Protein AF-A0A2M7YCQ7-F1 (afdb_monomer_lite)

Sequence (135 aa):
MIDDRVTVLAEQMAVMVSQLQALTDVAAETPAAQTPAAETPAAESAAPAPAAAAPAAPSPDDVTLSVGQTATFGETPVFLSRVDVAAREAFVVVVGRGPASVGDSAGALALDDGCALRLVEARDRSAVLARVCAQ

Secondary structure (DSSP, 8-state):
--HHHHHHHHHHHHHHHHHHHHHHGGG---PPP-------------PPP----PPPPPPTTEEEEETT-EEEETTEEEEEEEEETTTTEEEEEETTTEEEEEETTTBPEEPTTSEEEEEEEEETTEEEEEEEE--

Structure (mmCIF, N/CA/C/O backbone):
data_AF-A0A2M7YCQ7-F1
#
_entry.id   AF-A0A2M7YCQ7-F1
#
loop_
_atom_site.group_PDB
_atom_site.id
_atom_site.type_symbol
_atom_site.label_atom_id
_atom_site.label_alt_id
_atom_site.label_comp_id
_atom_site.label_asym_id
_atom_site.label_entity_id
_atom_site.label_seq_id
_atom_site.pdbx_PDB_ins_code
_atom_site.Cartn_x
_atom_site.Cartn_y
_atom_site.Cartn_z
_atom_site.occupancy
_atom_site.B_iso_or_equiv
_atom_site.auth_seq_id
_atom_site.auth_comp_id
_atom_site.auth_asym_id
_atom_site.auth_atom_id
_atom_site.pdbx_PDB_model_num
ATOM 1 N N . MET A 1 1 ? -1.765 -41.370 -16.777 1.00 59.97 1 MET A N 1
ATOM 2 C CA . MET A 1 1 ? -1.648 -39.893 -16.709 1.00 59.97 1 MET A CA 1
ATOM 3 C C . MET A 1 1 ? -1.501 -39.392 -15.258 1.00 59.97 1 MET A C 1
ATOM 5 O O . MET A 1 1 ? -1.941 -38.294 -14.953 1.00 59.97 1 MET A O 1
ATOM 9 N N . ILE A 1 2 ? -0.907 -40.194 -14.356 1.00 58.44 2 ILE A N 1
ATOM 10 C CA . ILE A 1 2 ? -0.727 -39.873 -12.921 1.00 58.44 2 ILE A CA 1
ATOM 11 C C . ILE A 1 2 ? 0.773 -39.768 -12.570 1.00 58.44 2 ILE A C 1
ATOM 13 O O . ILE A 1 2 ? 1.127 -38.953 -11.727 1.00 58.44 2 ILE A O 1
ATOM 17 N N . ASP A 1 3 ? 1.648 -40.485 -13.289 1.00 66.50 3 ASP A N 1
ATOM 18 C CA . ASP A 1 3 ? 3.115 -40.420 -13.148 1.00 66.50 3 ASP A CA 1
ATOM 19 C C . ASP A 1 3 ? 3.721 -39.017 -13.276 1.00 66.50 3 ASP A C 1
ATOM 21 O O . ASP A 1 3 ? 4.623 -38.662 -12.526 1.00 66.50 3 ASP A O 1
ATOM 25 N N . ASP A 1 4 ? 3.193 -38.187 -14.175 1.00 71.81 4 ASP A N 1
ATOM 26 C CA . ASP A 1 4 ? 3.787 -36.884 -14.498 1.00 71.81 4 ASP A CA 1
ATOM 27 C C . ASP A 1 4 ? 3.801 -35.924 -13.293 1.00 71.81 4 ASP A C 1
ATOM 29 O O . ASP A 1 4 ? 4.762 -35.200 -13.046 1.00 71.81 4 ASP A O 1
ATOM 33 N N . ARG A 1 5 ? 2.761 -35.990 -12.450 1.00 76.25 5 ARG A N 1
ATOM 34 C CA . ARG A 1 5 ? 2.646 -35.130 -11.264 1.00 76.25 5 ARG A CA 1
ATOM 35 C C . ARG A 1 5 ? 3.595 -35.528 -10.140 1.00 76.25 5 ARG A C 1
ATOM 37 O O . ARG A 1 5 ? 3.969 -34.669 -9.345 1.00 76.25 5 ARG A O 1
ATOM 44 N N . VAL A 1 6 ? 3.965 -36.805 -10.059 1.00 79.25 6 VAL A N 1
ATOM 45 C CA . VAL A 1 6 ? 4.879 -37.302 -9.022 1.00 79.25 6 VAL A CA 1
ATOM 46 C C . VAL A 1 6 ? 6.310 -36.865 -9.336 1.00 79.25 6 VAL A C 1
ATOM 48 O O . VAL A 1 6 ? 7.016 -36.415 -8.435 1.00 79.25 6 VAL A O 1
ATOM 51 N N . THR A 1 7 ? 6.703 -36.884 -10.612 1.00 81.81 7 THR A N 1
ATOM 52 C CA . THR A 1 7 ? 8.012 -36.392 -11.071 1.00 81.81 7 THR A CA 1
ATOM 53 C C . THR A 1 7 ? 8.173 -34.890 -10.836 1.00 81.81 7 THR A C 1
ATOM 55 O O . THR A 1 7 ? 9.157 -34.464 -10.235 1.00 81.81 7 THR A O 1
ATOM 58 N N . VAL A 1 8 ? 7.159 -34.093 -11.189 1.00 83.69 8 VAL A N 1
ATOM 59 C CA . VAL A 1 8 ? 7.189 -32.633 -10.988 1.00 83.69 8 VAL A CA 1
A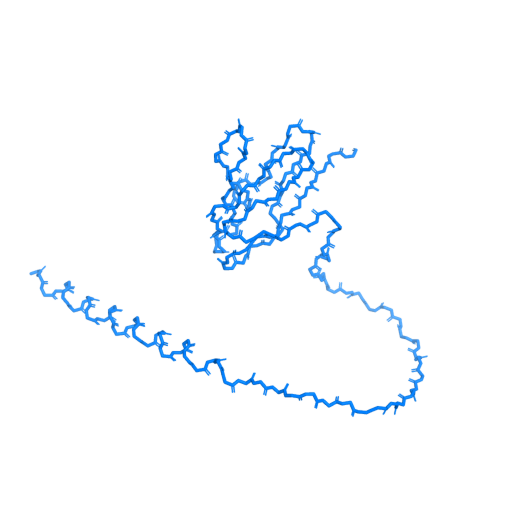TOM 60 C C . VAL A 1 8 ? 7.298 -32.259 -9.504 1.00 83.69 8 VAL A C 1
ATOM 62 O O . VAL A 1 8 ? 7.977 -31.294 -9.149 1.00 83.69 8 VAL A O 1
ATOM 65 N N . LEU A 1 9 ? 6.656 -33.025 -8.616 1.00 85.31 9 LEU A N 1
ATOM 66 C CA . LEU A 1 9 ? 6.738 -32.784 -7.175 1.00 85.31 9 LEU A CA 1
ATOM 67 C C . LEU A 1 9 ? 8.143 -33.086 -6.626 1.00 85.31 9 LEU A C 1
ATOM 69 O O . LEU A 1 9 ? 8.636 -32.350 -5.771 1.00 85.31 9 LEU A O 1
ATOM 73 N N . ALA A 1 10 ? 8.800 -34.131 -7.135 1.00 82.88 10 ALA A N 1
ATOM 74 C CA . ALA A 1 10 ? 10.160 -34.490 -6.739 1.00 82.88 10 ALA A CA 1
ATOM 75 C C . ALA A 1 10 ? 11.185 -33.423 -7.165 1.00 82.88 10 ALA A C 1
ATOM 77 O O . ALA A 1 10 ? 12.052 -33.053 -6.371 1.00 82.88 10 ALA A O 1
ATOM 78 N N . GLU A 1 11 ? 11.048 -32.869 -8.373 1.00 85.25 11 GLU A N 1
ATOM 79 C CA . GLU A 1 11 ? 11.909 -31.777 -8.848 1.00 85.25 11 GLU A CA 1
ATOM 80 C C . GLU A 1 11 ? 11.700 -30.486 -8.044 1.00 85.25 11 GLU A C 1
ATOM 82 O O . GLU A 1 11 ? 12.675 -29.845 -7.647 1.00 85.25 11 GLU A O 1
ATOM 87 N N . GLN A 1 12 ? 10.451 -30.132 -7.710 1.00 83.62 12 GLN A N 1
ATOM 88 C CA . GLN A 1 12 ? 10.180 -28.956 -6.873 1.00 83.62 12 GLN A CA 1
ATOM 89 C C . GLN A 1 12 ? 10.800 -29.066 -5.474 1.00 83.62 12 GLN A C 1
ATOM 91 O O . GLN A 1 12 ? 11.337 -28.079 -4.965 1.00 83.62 12 GLN A O 1
ATOM 96 N N . MET A 1 13 ? 10.772 -30.252 -4.855 1.00 89.50 13 MET A N 1
ATOM 97 C CA . MET A 1 13 ? 11.390 -30.446 -3.540 1.00 89.50 13 MET A CA 1
ATOM 98 C C . MET A 1 13 ? 12.918 -30.309 -3.595 1.00 89.50 13 MET A C 1
ATOM 100 O O . MET A 1 13 ? 13.500 -29.705 -2.694 1.00 89.50 13 MET A O 1
ATOM 104 N N . ALA A 1 14 ? 13.567 -30.794 -4.659 1.00 88.62 14 ALA A N 1
ATOM 105 C CA . ALA A 1 14 ? 15.015 -30.653 -4.831 1.00 88.62 14 ALA A CA 1
ATOM 106 C C . ALA A 1 14 ? 15.441 -29.178 -4.959 1.00 88.62 14 ALA A C 1
ATOM 108 O O . ALA A 1 14 ? 16.384 -28.744 -4.296 1.00 88.62 14 ALA A O 1
ATOM 109 N N . VAL A 1 15 ? 14.694 -28.383 -5.733 1.00 87.31 15 VAL A N 1
ATOM 110 C CA . VAL A 1 15 ? 14.947 -26.940 -5.897 1.00 87.31 15 VAL A CA 1
ATOM 111 C C . VAL A 1 15 ? 14.809 -26.187 -4.569 1.00 87.31 15 VAL A C 1
ATOM 113 O O . VAL A 1 15 ? 15.593 -25.279 -4.284 1.00 87.31 15 VAL A O 1
ATOM 116 N N . MET A 1 16 ? 13.845 -26.566 -3.727 1.00 87.44 16 MET A N 1
ATOM 117 C CA . MET A 1 16 ? 13.622 -25.910 -2.434 1.00 87.44 16 MET A CA 1
ATOM 118 C C . MET A 1 16 ? 14.764 -26.184 -1.439 1.00 87.44 16 MET A C 1
ATOM 120 O O . MET A 1 16 ? 15.183 -25.279 -0.716 1.00 87.44 16 MET A O 1
ATOM 124 N N . VAL A 1 17 ? 15.321 -27.402 -1.442 1.00 87.25 17 VAL A N 1
ATOM 125 C CA . VAL A 1 17 ? 16.458 -27.777 -0.580 1.00 87.25 17 VAL A CA 1
ATOM 126 C C . VAL A 1 17 ? 17.739 -27.041 -0.983 1.00 87.25 17 VAL A C 1
ATOM 128 O O . VAL A 1 17 ? 18.450 -26.543 -0.108 1.00 87.25 17 VAL A O 1
ATOM 131 N N . SER A 1 18 ? 18.012 -26.890 -2.283 1.00 85.81 18 SER A N 1
ATOM 132 C CA . SER A 1 18 ? 19.184 -26.135 -2.753 1.00 85.81 18 SER A CA 1
ATOM 133 C C . SER A 1 18 ? 19.138 -24.653 -2.363 1.00 85.81 18 SER A C 1
ATOM 135 O O . SER A 1 18 ? 20.175 -24.077 -2.038 1.00 85.81 18 SER A O 1
ATOM 137 N N . GLN A 1 19 ? 17.953 -24.035 -2.321 1.00 83.50 19 GLN A N 1
ATOM 138 C CA . GLN A 1 19 ? 17.821 -22.642 -1.878 1.00 83.50 19 GLN A CA 1
ATOM 139 C C . GLN A 1 19 ? 18.097 -22.464 -0.377 1.00 83.50 19 GLN A C 1
ATOM 141 O O . GLN A 1 19 ? 18.741 -21.489 0.008 1.00 83.50 19 GLN A O 1
ATOM 146 N N . LEU A 1 20 ? 17.686 -23.413 0.476 1.00 82.06 20 LEU A N 1
ATOM 147 C CA . LEU A 1 20 ? 18.008 -23.361 1.910 1.00 82.06 20 LEU A CA 1
ATOM 148 C C . LEU A 1 20 ? 19.516 -23.477 2.182 1.00 82.06 20 LEU A C 1
ATOM 150 O O . LEU A 1 20 ? 20.027 -22.828 3.096 1.00 82.06 20 LEU A O 1
ATOM 154 N N . GLN A 1 21 ? 20.235 -24.277 1.392 1.00 78.75 21 GLN A N 1
ATOM 155 C CA . GLN A 1 21 ? 21.687 -24.416 1.536 1.00 78.75 21 GLN A CA 1
ATOM 156 C C . GLN A 1 21 ? 22.417 -23.109 1.202 1.00 78.75 21 GLN A C 1
ATOM 158 O O . GLN A 1 21 ? 23.308 -22.713 1.947 1.00 78.75 21 GLN A O 1
ATOM 163 N N . ALA A 1 22 ? 21.984 -22.389 0.162 1.00 71.19 22 ALA A N 1
ATOM 164 C CA . ALA A 1 22 ? 22.562 -21.094 -0.204 1.00 71.19 22 ALA A CA 1
ATOM 165 C C . ALA A 1 22 ? 22.336 -20.005 0.865 1.00 71.19 22 ALA A C 1
ATOM 167 O O . ALA A 1 22 ? 23.212 -19.180 1.107 1.00 71.19 22 ALA A O 1
ATOM 168 N N . LEU A 1 23 ? 21.189 -20.021 1.551 1.00 73.44 23 LEU A N 1
ATOM 169 C CA . LEU A 1 23 ? 20.881 -19.070 2.630 1.00 73.44 23 LEU A CA 1
ATOM 170 C C . LEU A 1 23 ? 21.722 -19.301 3.898 1.00 73.44 23 LEU A C 1
ATOM 172 O O . LEU A 1 23 ? 21.877 -18.386 4.703 1.00 73.44 23 LEU A O 1
ATOM 176 N N . THR A 1 24 ? 22.270 -20.506 4.081 1.00 64.75 24 THR A N 1
ATOM 177 C CA . THR A 1 24 ? 23.053 -20.865 5.276 1.00 64.75 24 THR A CA 1
ATOM 178 C C . THR A 1 24 ? 24.524 -20.422 5.171 1.00 64.75 24 THR A C 1
ATOM 180 O O . THR A 1 24 ? 25.189 -20.283 6.193 1.00 64.75 24 THR A O 1
ATOM 183 N N . ASP A 1 25 ? 25.024 -20.132 3.965 1.00 55.19 25 ASP A N 1
ATOM 184 C CA . ASP A 1 25 ? 26.436 -19.786 3.711 1.00 55.19 25 ASP A CA 1
ATOM 185 C C . ASP A 1 25 ? 26.777 -18.302 3.996 1.00 55.19 25 ASP A C 1
ATOM 187 O O . ASP A 1 25 ? 27.918 -17.954 4.275 1.00 55.19 25 ASP A O 1
ATOM 191 N N . VAL A 1 26 ? 25.780 -17.407 4.025 1.00 58.09 26 VAL A N 1
ATOM 192 C CA . VAL A 1 26 ? 25.982 -15.940 4.115 1.00 58.09 26 VAL A CA 1
ATOM 193 C C . VAL A 1 26 ? 26.170 -15.415 5.557 1.00 58.09 26 VAL A C 1
ATOM 195 O O . VAL A 1 26 ? 26.430 -14.234 5.772 1.00 58.09 26 VAL A O 1
ATOM 198 N N . ALA A 1 27 ? 26.084 -16.264 6.585 1.00 53.09 27 ALA A N 1
ATOM 199 C CA . ALA A 1 27 ? 26.094 -15.825 7.989 1.00 53.09 27 ALA A CA 1
ATOM 200 C C . ALA A 1 27 ? 27.490 -15.727 8.653 1.00 53.09 27 ALA A C 1
ATOM 202 O O . ALA A 1 27 ? 27.563 -15.536 9.868 1.00 53.09 27 ALA A O 1
ATOM 203 N N . ALA A 1 28 ? 28.593 -15.863 7.905 1.00 50.91 28 ALA A N 1
ATOM 204 C CA . ALA A 1 28 ? 29.928 -16.079 8.478 1.00 50.91 28 ALA A CA 1
ATOM 205 C C . ALA A 1 28 ? 31.003 -15.025 8.141 1.00 50.91 28 ALA A C 1
ATOM 207 O O . ALA A 1 28 ? 32.183 -15.364 8.134 1.00 50.91 28 ALA A O 1
ATOM 208 N N . GLU A 1 29 ? 30.660 -13.746 7.949 1.00 46.84 29 GLU A N 1
ATOM 209 C CA . GLU A 1 29 ? 31.680 -12.682 7.927 1.00 46.84 29 GLU A CA 1
ATOM 210 C C . GLU A 1 29 ? 31.333 -11.520 8.864 1.00 46.84 29 GLU A C 1
ATOM 212 O O . GLU A 1 29 ? 30.529 -10.641 8.573 1.00 46.84 29 GLU A O 1
ATOM 217 N N . THR A 1 30 ? 31.987 -11.528 10.029 1.00 52.41 30 THR A N 1
ATOM 218 C CA . THR A 1 30 ? 32.136 -10.373 10.920 1.00 52.41 30 THR A CA 1
ATOM 219 C C . THR A 1 30 ? 33.592 -9.908 10.846 1.00 52.41 30 THR A C 1
ATOM 221 O O . THR A 1 30 ? 34.459 -10.605 11.375 1.00 52.41 30 THR A O 1
ATOM 224 N N . PRO A 1 31 ? 33.902 -8.739 10.260 1.00 47.41 31 PRO A N 1
ATOM 225 C CA . PRO A 1 31 ? 35.192 -8.096 10.460 1.00 47.41 31 PRO A CA 1
ATOM 226 C C . PRO A 1 31 ? 35.108 -7.090 11.610 1.00 47.41 31 PRO A C 1
ATOM 228 O O . PRO A 1 31 ? 34.325 -6.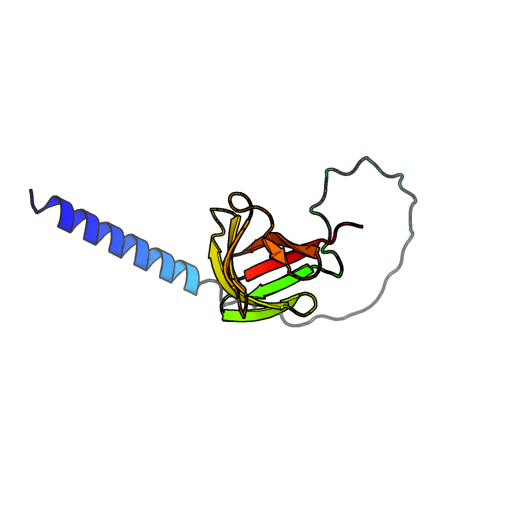139 11.595 1.00 47.41 31 PRO A O 1
ATOM 231 N N . ALA A 1 32 ? 35.942 -7.330 12.618 1.00 43.12 32 ALA A N 1
ATOM 232 C CA . ALA A 1 32 ? 36.208 -6.429 13.724 1.00 43.12 32 ALA A CA 1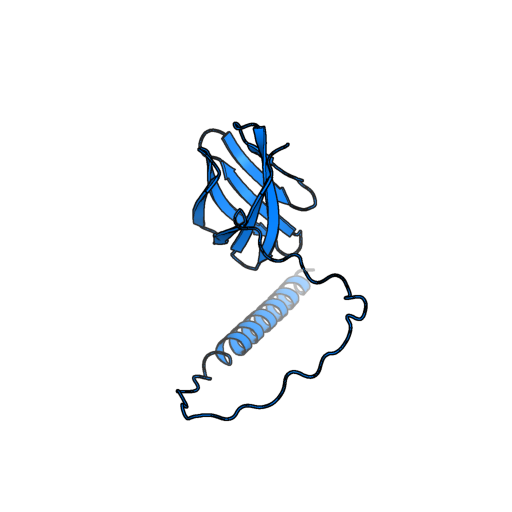
ATOM 233 C C . ALA A 1 32 ? 37.017 -5.189 13.289 1.00 43.12 32 ALA A C 1
ATOM 235 O O . ALA A 1 32 ? 37.715 -5.181 12.277 1.00 43.12 32 ALA A O 1
ATOM 236 N N . ALA A 1 33 ? 36.903 -4.156 14.123 1.00 49.06 33 ALA A N 1
ATOM 237 C CA . ALA A 1 33 ? 37.456 -2.811 14.024 1.00 49.06 33 ALA A CA 1
ATOM 238 C C . ALA A 1 33 ? 38.945 -2.691 13.644 1.00 49.06 33 ALA A C 1
ATOM 240 O O . ALA A 1 33 ? 39.788 -3.428 14.153 1.00 49.06 33 ALA A O 1
ATOM 241 N N . GLN A 1 34 ? 39.271 -1.631 12.891 1.00 46.06 34 GLN A N 1
ATOM 242 C CA . GLN A 1 34 ? 40.593 -0.997 12.891 1.00 46.06 34 GLN A CA 1
ATOM 243 C C . GLN A 1 34 ? 40.456 0.536 12.844 1.00 46.06 34 GLN A C 1
ATOM 245 O O . GLN A 1 34 ? 39.861 1.091 11.925 1.00 46.06 34 GLN A O 1
ATOM 250 N N . THR A 1 35 ? 41.047 1.200 13.840 1.00 44.66 35 THR A N 1
ATOM 251 C CA . THR A 1 35 ? 41.416 2.628 13.852 1.00 44.66 35 THR A CA 1
ATOM 252 C C . THR A 1 35 ? 42.948 2.653 13.815 1.00 44.66 35 THR A C 1
ATOM 254 O O . THR A 1 35 ? 43.541 1.958 14.645 1.00 44.66 35 THR A O 1
ATOM 257 N N . PRO A 1 36 ? 43.615 3.364 12.880 1.00 47.19 36 PRO A N 1
ATOM 258 C CA . PRO A 1 36 ? 44.272 4.634 13.239 1.00 47.19 36 PRO A CA 1
ATOM 259 C C . PRO A 1 36 ? 44.432 5.690 12.108 1.00 47.19 36 PRO A C 1
ATOM 261 O O . PRO A 1 36 ? 44.620 5.370 10.945 1.00 47.19 36 PRO A O 1
ATOM 264 N N . ALA A 1 37 ? 44.401 6.955 12.551 1.00 45.84 37 ALA A N 1
ATOM 265 C CA . ALA A 1 37 ? 45.139 8.166 12.140 1.00 45.84 37 ALA A CA 1
ATOM 266 C C . ALA A 1 37 ? 45.450 8.527 10.659 1.00 45.84 37 ALA A C 1
ATOM 268 O O . ALA A 1 37 ? 46.196 7.841 9.979 1.00 45.84 37 ALA A O 1
ATOM 269 N N . ALA A 1 38 ? 45.001 9.750 10.318 1.00 48.28 38 ALA A N 1
ATOM 270 C CA . ALA A 1 38 ? 45.666 10.853 9.594 1.00 48.28 38 ALA A CA 1
ATOM 271 C C . ALA A 1 38 ? 46.343 10.608 8.229 1.00 48.28 38 ALA A C 1
ATOM 273 O O . ALA A 1 38 ? 47.350 9.926 8.161 1.00 48.28 38 ALA A O 1
ATOM 274 N N . GLU A 1 39 ? 45.891 11.342 7.199 1.00 44.59 39 GLU A N 1
ATOM 275 C CA . GLU A 1 39 ? 46.711 12.294 6.421 1.00 44.59 39 GLU A CA 1
ATOM 276 C C . GLU A 1 39 ? 45.841 13.096 5.426 1.00 44.59 39 GLU A C 1
ATOM 278 O O . GLU A 1 39 ? 44.989 12.560 4.722 1.00 44.59 39 GLU A O 1
ATOM 283 N N . THR A 1 40 ? 46.041 14.416 5.410 1.00 51.75 40 THR A N 1
ATOM 284 C CA . THR A 1 40 ? 45.490 15.395 4.454 1.00 51.75 40 THR A CA 1
ATOM 285 C C . THR A 1 40 ? 46.240 15.277 3.119 1.00 51.75 40 THR A C 1
ATOM 287 O O . THR A 1 40 ? 47.466 15.165 3.160 1.00 51.75 40 THR A O 1
ATOM 290 N N . PRO A 1 41 ? 45.588 15.375 1.939 1.00 49.38 41 PRO A N 1
ATOM 291 C CA . PRO A 1 41 ? 45.872 16.536 1.075 1.00 49.38 41 PRO A CA 1
ATOM 292 C C . PRO A 1 41 ? 44.735 16.998 0.128 1.00 49.38 41 PRO A C 1
ATOM 294 O O . PRO A 1 41 ? 43.917 16.222 -0.346 1.00 49.38 41 PRO A O 1
ATOM 297 N N . ALA A 1 42 ? 44.792 18.303 -0.172 1.00 46.09 42 ALA A N 1
ATOM 298 C CA . ALA A 1 42 ? 44.466 18.993 -1.431 1.00 46.09 42 ALA A CA 1
ATOM 299 C C . ALA A 1 42 ? 43.119 18.724 -2.145 1.00 46.09 42 ALA A C 1
ATOM 301 O O . ALA A 1 42 ? 42.946 17.753 -2.875 1.00 46.09 42 ALA A O 1
ATOM 302 N N . ALA A 1 43 ? 42.214 19.705 -2.049 1.00 44.19 43 ALA A N 1
ATOM 303 C CA . ALA A 1 43 ? 41.069 19.854 -2.943 1.00 44.19 43 ALA A CA 1
ATOM 304 C C . ALA A 1 43 ? 41.517 20.483 -4.274 1.00 44.19 43 ALA A C 1
ATOM 306 O O . ALA A 1 43 ? 41.770 21.687 -4.354 1.00 44.19 43 ALA A O 1
ATOM 307 N N . GLU A 1 44 ? 41.614 19.656 -5.312 1.00 49.06 44 GLU A N 1
ATOM 308 C CA . GLU A 1 44 ? 41.756 20.088 -6.698 1.00 49.06 44 GLU A CA 1
ATOM 309 C C . GLU A 1 44 ? 40.356 20.301 -7.296 1.00 49.06 44 GLU A C 1
ATOM 311 O O . GLU A 1 44 ? 39.474 19.445 -7.222 1.00 49.06 44 GLU A O 1
ATOM 316 N N . SER A 1 45 ? 40.138 21.507 -7.816 1.00 55.28 45 SER A N 1
ATOM 317 C CA . SER A 1 45 ? 38.887 21.964 -8.416 1.00 55.28 45 SER A CA 1
ATOM 318 C C . SER A 1 45 ? 38.663 21.261 -9.757 1.00 55.28 45 SER A C 1
ATOM 320 O O . SER A 1 45 ? 39.388 21.524 -10.716 1.00 55.28 45 SER A O 1
ATOM 322 N N . ALA A 1 46 ? 37.654 20.391 -9.838 1.00 45.88 46 ALA A N 1
ATOM 323 C CA . A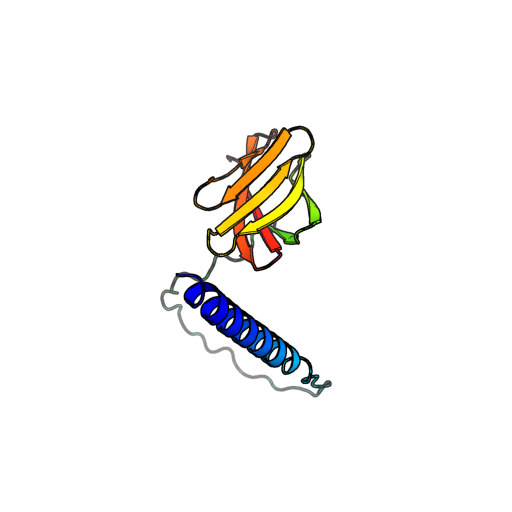LA A 1 46 ? 37.202 19.784 -11.086 1.00 45.88 46 ALA A CA 1
ATOM 324 C C . ALA A 1 46 ? 35.724 20.116 -11.336 1.00 45.88 46 ALA A C 1
ATOM 326 O O . ALA A 1 46 ? 34.847 19.862 -10.511 1.00 45.88 46 ALA A O 1
ATOM 327 N N . ALA A 1 47 ? 35.484 20.732 -12.492 1.00 50.72 47 ALA A N 1
ATOM 328 C CA . ALA A 1 47 ? 34.195 21.186 -12.989 1.00 50.72 47 ALA A CA 1
ATOM 329 C C . ALA A 1 47 ? 33.164 20.042 -13.127 1.00 50.72 47 ALA A C 1
ATOM 331 O O . ALA A 1 47 ? 33.540 18.918 -13.465 1.00 50.72 47 ALA A O 1
ATOM 332 N N . PRO A 1 48 ? 31.859 20.307 -12.925 1.00 48.09 48 PRO A N 1
ATOM 333 C CA . PRO A 1 48 ? 30.836 19.274 -13.013 1.00 48.09 48 PRO A CA 1
ATOM 334 C C . PRO A 1 48 ? 30.598 18.839 -14.466 1.00 48.09 48 PRO A C 1
ATOM 336 O O . PRO A 1 48 ? 30.148 19.617 -15.308 1.00 48.09 48 PRO A O 1
ATOM 339 N N . ALA A 1 49 ? 30.869 17.562 -14.737 1.00 47.38 49 ALA A N 1
ATOM 340 C CA . ALA A 1 49 ? 30.310 16.827 -15.865 1.00 47.38 49 ALA A CA 1
ATOM 341 C C . ALA A 1 49 ? 28.820 16.510 -15.593 1.00 47.38 49 ALA A C 1
ATOM 343 O O . ALA A 1 49 ? 28.439 16.336 -14.432 1.00 47.38 49 ALA A O 1
ATOM 344 N N . PRO A 1 50 ? 27.959 16.432 -16.624 1.00 50.12 50 PRO A N 1
ATOM 345 C CA . PRO A 1 50 ? 26.529 16.200 -16.446 1.00 50.12 50 PRO A CA 1
ATOM 346 C C . PRO A 1 50 ? 26.279 14.796 -15.882 1.00 50.12 50 PRO A C 1
ATOM 348 O O . PRO A 1 50 ? 26.554 13.787 -16.530 1.00 50.12 50 PRO A O 1
ATOM 351 N N . ALA A 1 51 ? 25.773 14.749 -14.650 1.00 47.91 51 ALA A N 1
ATOM 352 C CA . ALA A 1 51 ? 25.437 13.519 -13.952 1.00 47.91 51 ALA A CA 1
ATOM 353 C C . ALA A 1 51 ? 24.241 12.824 -14.616 1.00 47.91 51 ALA A C 1
ATOM 355 O O . ALA A 1 51 ? 23.168 13.407 -14.783 1.00 47.91 51 ALA A O 1
ATOM 356 N N . ALA A 1 52 ? 24.432 11.547 -14.949 1.00 50.38 52 ALA A N 1
ATOM 357 C CA . ALA A 1 52 ? 23.343 10.599 -15.118 1.00 50.38 52 ALA A CA 1
ATOM 358 C C . ALA A 1 52 ? 22.433 10.655 -13.879 1.00 50.38 52 ALA A C 1
ATOM 360 O O . ALA A 1 52 ? 22.932 10.742 -12.757 1.00 50.38 52 ALA A O 1
ATOM 361 N N . ALA A 1 53 ? 21.115 10.643 -14.095 1.00 48.47 53 ALA A N 1
ATOM 362 C CA . ALA A 1 53 ? 20.104 10.762 -13.050 1.00 48.47 53 ALA A CA 1
ATOM 363 C C . ALA A 1 53 ? 20.332 9.724 -11.937 1.00 48.47 53 ALA A C 1
ATOM 365 O O . ALA A 1 53 ? 20.010 8.546 -12.087 1.00 48.47 53 ALA A O 1
ATOM 366 N N . ALA A 1 54 ? 20.919 10.178 -10.830 1.00 45.25 54 ALA A N 1
ATOM 367 C CA . ALA A 1 54 ? 21.003 9.420 -9.598 1.00 45.25 54 ALA A CA 1
ATOM 368 C C . ALA A 1 54 ? 19.580 9.193 -9.054 1.00 45.25 54 ALA A C 1
ATOM 370 O O . ALA A 1 54 ? 18.724 10.069 -9.228 1.00 45.25 54 ALA A O 1
ATOM 371 N N . PRO A 1 55 ? 19.304 8.049 -8.400 1.00 50.75 55 PRO A N 1
ATOM 372 C CA . PRO A 1 55 ? 18.051 7.860 -7.681 1.00 50.75 55 PRO A CA 1
ATOM 373 C C . PRO A 1 55 ? 17.851 9.040 -6.726 1.00 50.75 55 PRO A C 1
ATOM 375 O O . PRO A 1 55 ? 18.782 9.432 -6.020 1.00 50.75 55 PRO A O 1
ATOM 378 N N . ALA A 1 56 ? 16.662 9.648 -6.776 1.00 54.25 56 ALA A N 1
ATOM 379 C CA . ALA A 1 56 ? 16.330 10.800 -5.952 1.00 54.25 56 ALA A CA 1
ATOM 380 C C . ALA A 1 56 ? 16.636 10.473 -4.484 1.00 54.25 56 ALA A C 1
ATOM 382 O O . ALA A 1 56 ? 16.193 9.445 -3.970 1.00 54.25 56 ALA A O 1
ATOM 383 N N . ALA A 1 57 ? 17.439 11.321 -3.840 1.00 45.84 57 ALA A N 1
ATOM 384 C CA . ALA A 1 57 ? 17.720 11.197 -2.418 1.00 45.84 57 ALA A CA 1
ATOM 385 C C . ALA A 1 57 ? 16.395 11.217 -1.637 1.00 45.84 57 ALA A C 1
ATOM 387 O O . ALA A 1 57 ? 15.487 11.956 -2.039 1.00 45.84 57 ALA A O 1
ATOM 388 N N . PRO A 1 58 ? 16.275 10.434 -0.548 1.00 49.62 58 PRO A N 1
ATOM 389 C CA . PRO A 1 58 ? 15.046 10.401 0.215 1.00 49.62 58 PRO A CA 1
ATOM 390 C C . PRO A 1 58 ? 14.720 11.807 0.730 1.00 49.62 58 PRO A C 1
ATOM 392 O O . PRO A 1 58 ? 15.562 12.473 1.339 1.00 49.62 58 PRO A O 1
ATOM 395 N N . SER A 1 59 ? 13.515 12.277 0.427 1.00 57.38 59 SER A N 1
ATOM 396 C CA . SER A 1 59 ? 12.975 13.524 0.960 1.00 57.38 59 SER A CA 1
ATOM 397 C C . SER A 1 59 ? 12.768 13.378 2.472 1.00 57.38 59 SER A C 1
ATOM 399 O O . SER A 1 59 ? 12.560 12.265 2.954 1.00 57.38 59 SER A O 1
ATOM 401 N N . PRO A 1 60 ? 12.798 14.470 3.258 1.00 57.31 60 PRO A N 1
ATOM 402 C CA . PRO A 1 60 ? 12.532 14.404 4.701 1.00 57.31 60 PRO A CA 1
ATOM 403 C C . PRO A 1 60 ? 11.139 13.837 5.048 1.00 57.31 60 PRO A C 1
ATOM 405 O O . PRO A 1 60 ? 10.899 13.480 6.198 1.00 57.31 60 PRO A O 1
ATOM 408 N N . ASP A 1 61 ? 10.249 13.725 4.058 1.00 72.12 61 ASP A N 1
ATOM 409 C CA . ASP A 1 61 ? 8.910 13.134 4.145 1.00 72.12 61 ASP A CA 1
ATOM 410 C C . ASP A 1 61 ? 8.850 11.643 3.744 1.00 72.12 61 ASP A C 1
ATOM 412 O O . ASP A 1 61 ? 7.758 11.067 3.676 1.00 72.12 61 ASP A O 1
ATOM 416 N N . ASP A 1 62 ? 9.996 11.011 3.472 1.00 87.56 62 ASP A N 1
ATOM 417 C CA . ASP A 1 62 ? 10.074 9.598 3.106 1.00 87.56 62 ASP A CA 1
ATOM 418 C C . ASP A 1 62 ? 10.171 8.718 4.353 1.00 87.56 62 ASP A C 1
ATOM 420 O O . ASP A 1 62 ? 11.122 8.773 5.136 1.00 87.56 62 ASP A O 1
ATOM 424 N N . VAL A 1 63 ? 9.183 7.845 4.519 1.00 92.50 63 VAL A N 1
ATOM 425 C CA . VAL A 1 63 ? 9.082 6.930 5.653 1.00 92.50 63 VAL A CA 1
ATOM 426 C C . VAL A 1 63 ? 9.305 5.510 5.166 1.00 92.50 63 VAL A C 1
ATOM 428 O O . VAL A 1 63 ? 8.581 5.003 4.310 1.00 92.50 63 VAL A O 1
ATOM 431 N N . THR A 1 64 ? 10.295 4.838 5.749 1.00 94.88 64 THR A N 1
ATOM 432 C CA . THR A 1 64 ? 10.494 3.403 5.529 1.00 94.88 64 THR A CA 1
ATOM 433 C C . THR A 1 64 ? 9.643 2.613 6.513 1.00 94.88 64 THR A C 1
ATOM 435 O O . THR A 1 64 ? 9.817 2.717 7.725 1.00 94.88 64 THR A O 1
ATOM 438 N N . LEU A 1 65 ? 8.742 1.793 5.985 1.00 95.00 65 LEU A N 1
ATOM 439 C CA . LEU A 1 65 ? 7.878 0.901 6.745 1.00 95.00 65 LEU A CA 1
ATOM 440 C C . LEU A 1 65 ? 8.219 -0.548 6.433 1.00 95.00 65 LEU A C 1
ATOM 442 O O . LEU A 1 65 ? 8.328 -0.918 5.269 1.00 95.00 65 LEU A O 1
ATOM 446 N N . SER A 1 66 ? 8.328 -1.380 7.465 1.00 96.75 66 SER A N 1
ATOM 447 C CA . SER A 1 66 ? 8.400 -2.835 7.303 1.00 96.75 66 SER A CA 1
ATOM 448 C C . SER A 1 66 ? 7.005 -3.452 7.353 1.00 96.75 66 SER A C 1
ATOM 450 O O . SER A 1 66 ? 6.103 -2.916 7.993 1.00 96.75 66 SER A O 1
ATOM 452 N N . VAL A 1 67 ? 6.807 -4.593 6.696 1.00 96.06 67 VAL A N 1
ATOM 453 C CA . VAL A 1 67 ? 5.547 -5.342 6.777 1.00 96.06 67 VAL A CA 1
ATOM 454 C C . VAL A 1 67 ? 5.226 -5.650 8.243 1.00 96.06 67 VAL A C 1
ATOM 456 O O . VAL A 1 67 ? 6.081 -6.137 8.984 1.00 96.06 67 VAL A O 1
ATOM 459 N N . GLY A 1 68 ? 3.999 -5.349 8.666 1.00 96.25 68 GLY A N 1
ATOM 460 C CA . GLY A 1 68 ? 3.566 -5.452 10.059 1.00 96.25 68 GLY A CA 1
ATOM 461 C C . GLY A 1 68 ? 3.777 -4.182 10.892 1.00 96.25 68 GLY A C 1
ATOM 462 O O . GLY A 1 68 ? 3.430 -4.182 12.070 1.00 96.25 68 GLY A O 1
ATOM 463 N N . GLN A 1 69 ? 4.335 -3.113 10.320 1.00 96.62 69 GLN A N 1
ATOM 464 C CA . GLN A 1 69 ? 4.501 -1.823 10.993 1.00 96.62 69 GLN A CA 1
ATOM 465 C C . GLN A 1 69 ? 3.398 -0.836 10.610 1.00 96.62 69 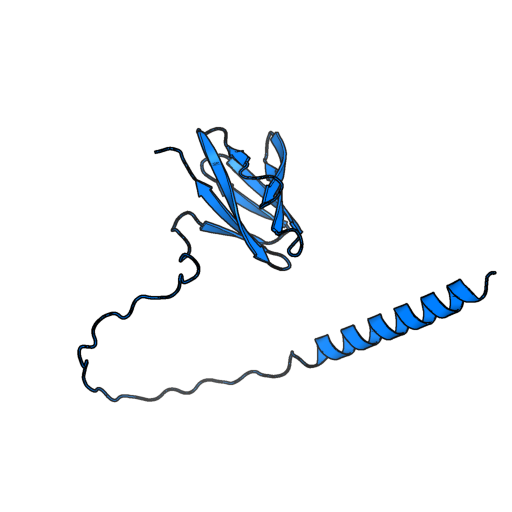GLN A C 1
ATOM 467 O O . GLN A 1 69 ? 2.818 -0.905 9.524 1.00 96.62 69 GLN A O 1
ATOM 472 N N . THR A 1 70 ? 3.165 0.122 11.503 1.00 95.00 70 THR A N 1
ATOM 473 C CA . THR A 1 70 ? 2.277 1.267 11.287 1.00 95.00 70 THR A CA 1
ATOM 474 C C . THR A 1 70 ? 3.092 2.547 11.379 1.00 95.00 70 THR A C 1
ATOM 476 O O . THR A 1 70 ? 3.887 2.696 12.305 1.00 95.00 70 THR A O 1
ATOM 479 N N . ALA A 1 71 ? 2.872 3.485 10.462 1.00 94.19 71 ALA A N 1
ATOM 480 C CA . ALA A 1 71 ? 3.363 4.854 10.581 1.00 94.19 71 ALA A CA 1
ATOM 481 C C . ALA A 1 71 ? 2.209 5.837 10.411 1.00 94.19 71 ALA A C 1
ATOM 483 O O . ALA A 1 71 ? 1.184 5.517 9.810 1.00 94.19 71 ALA A O 1
ATOM 484 N N . THR A 1 72 ? 2.387 7.041 10.938 1.00 92.31 72 THR A N 1
ATOM 485 C CA . THR A 1 72 ? 1.402 8.113 10.816 1.00 92.31 72 THR A CA 1
ATOM 486 C C . THR A 1 72 ? 1.858 9.092 9.743 1.00 92.31 72 THR A C 1
ATOM 488 O O . THR A 1 72 ? 2.964 9.623 9.818 1.00 92.31 72 THR A O 1
ATOM 491 N N . PHE A 1 73 ? 1.002 9.341 8.754 1.00 89.31 73 PHE A N 1
ATOM 492 C CA . PHE A 1 73 ? 1.221 10.327 7.698 1.00 89.31 73 PHE A CA 1
ATOM 493 C C . PHE A 1 73 ? 0.244 11.485 7.904 1.00 89.31 73 PHE A C 1
ATOM 495 O O . PHE A 1 73 ? -0.944 11.357 7.611 1.00 89.31 73 PHE A O 1
ATOM 502 N N . GLY A 1 74 ? 0.734 12.608 8.436 1.00 88.00 74 GLY A N 1
ATOM 503 C CA . GLY A 1 74 ? -0.142 13.672 8.937 1.00 88.00 74 GLY A CA 1
ATOM 504 C C . GLY A 1 74 ? -0.884 13.195 10.184 1.00 88.00 74 GLY A C 1
ATOM 505 O O . GLY A 1 74 ? -0.247 12.861 11.181 1.00 88.00 74 GLY A O 1
ATOM 506 N N . GLU A 1 75 ? -2.209 13.105 10.108 1.00 86.88 75 GLU A N 1
ATOM 507 C CA . GLU A 1 75 ? -3.055 12.552 11.180 1.00 86.88 75 GLU A CA 1
ATOM 508 C C . GLU A 1 75 ? -3.542 11.126 10.875 1.00 86.88 75 GLU A C 1
ATOM 510 O O . GLU A 1 75 ? -4.224 10.499 11.685 1.00 86.88 75 GLU A O 1
ATOM 515 N N . THR A 1 76 ? -3.174 10.583 9.711 1.00 91.25 76 THR A N 1
ATOM 516 C CA . THR A 1 76 ? -3.679 9.298 9.221 1.00 91.25 76 THR A CA 1
ATOM 517 C C . THR A 1 76 ? -2.721 8.153 9.576 1.00 91.25 76 THR A C 1
ATOM 519 O O . THR A 1 76 ? -1.594 8.130 9.068 1.00 91.25 76 THR A O 1
ATOM 522 N N . PRO A 1 77 ? -3.128 7.156 10.389 1.00 93.38 77 PRO A N 1
ATOM 523 C CA . PRO A 1 77 ? -2.321 5.968 10.636 1.00 93.38 77 PRO A CA 1
ATOM 524 C C . PRO A 1 77 ? -2.438 4.985 9.466 1.00 93.38 77 PRO A C 1
ATOM 526 O O . PRO A 1 77 ? -3.538 4.593 9.062 1.00 93.38 77 PRO A O 1
ATOM 529 N N . VAL A 1 78 ? -1.292 4.549 8.953 1.00 94.94 78 VAL A N 1
ATOM 530 C CA . VAL A 1 78 ? -1.171 3.639 7.813 1.00 94.94 78 VAL A CA 1
ATOM 531 C C . VAL A 1 78 ? -0.337 2.431 8.217 1.00 94.94 78 VAL A C 1
ATOM 533 O O . VAL A 1 78 ? 0.822 2.558 8.608 1.00 94.94 78 VAL A O 1
ATOM 536 N N . PHE A 1 79 ? -0.933 1.248 8.110 1.00 96.44 79 PHE A N 1
ATOM 537 C CA . PHE A 1 79 ? -0.293 -0.035 8.381 1.00 96.44 79 PHE A CA 1
ATOM 538 C C . PHE A 1 79 ? 0.157 -0.699 7.081 1.00 96.44 79 PHE A C 1
ATOM 540 O O . PHE A 1 79 ? -0.635 -0.816 6.147 1.00 96.44 79 PHE A O 1
ATOM 547 N N . LEU A 1 80 ? 1.397 -1.181 7.017 1.00 96.81 80 LEU A N 1
ATOM 548 C CA . LEU A 1 80 ? 1.897 -1.924 5.863 1.00 96.81 80 LEU A CA 1
ATOM 549 C C . LEU A 1 80 ? 1.608 -3.419 6.030 1.00 96.81 80 LEU A C 1
ATOM 551 O O . LEU A 1 80 ? 2.211 -4.092 6.864 1.00 96.81 80 LEU A O 1
ATOM 555 N N . SER A 1 81 ? 0.708 -3.951 5.206 1.00 96.88 81 SER A N 1
ATOM 556 C CA . SER A 1 81 ? 0.286 -5.356 5.282 1.00 96.88 81 SER A CA 1
ATOM 557 C C . SER A 1 81 ? 1.126 -6.291 4.416 1.00 96.88 81 SER A C 1
ATOM 559 O O . SER A 1 81 ? 1.397 -7.421 4.817 1.00 96.88 81 SER A O 1
ATOM 561 N N . ARG A 1 82 ? 1.544 -5.833 3.232 1.00 96.75 82 ARG A N 1
ATOM 562 C CA . ARG A 1 82 ? 2.327 -6.616 2.271 1.00 96.75 82 ARG A CA 1
ATOM 563 C C . ARG A 1 82 ? 3.029 -5.689 1.284 1.00 96.75 82 ARG A C 1
ATOM 565 O O . ARG A 1 82 ? 2.539 -4.600 1.001 1.00 96.75 82 ARG A O 1
ATOM 572 N N . VAL A 1 83 ? 4.143 -6.155 0.731 1.00 96.69 83 VAL A N 1
ATOM 573 C CA . VAL A 1 83 ? 4.834 -5.532 -0.401 1.00 96.69 83 VAL A CA 1
ATOM 574 C C . VAL A 1 83 ? 4.959 -6.566 -1.514 1.00 96.69 83 VAL A C 1
ATOM 576 O O . VAL A 1 83 ? 5.219 -7.740 -1.246 1.00 96.69 83 VAL A O 1
ATOM 579 N N . ASP A 1 84 ? 4.733 -6.142 -2.749 1.00 95.88 84 ASP A N 1
ATOM 580 C CA . ASP A 1 84 ? 5.045 -6.895 -3.954 1.00 95.88 84 ASP A CA 1
ATOM 581 C C . ASP A 1 84 ? 6.159 -6.162 -4.704 1.00 95.88 84 ASP A C 1
ATOM 583 O O . ASP A 1 84 ? 5.948 -5.128 -5.335 1.00 95.88 84 ASP A O 1
ATOM 587 N N . VAL A 1 85 ? 7.381 -6.674 -4.577 1.00 95.31 85 VAL A N 1
ATOM 588 C CA . VAL A 1 85 ? 8.567 -6.050 -5.179 1.00 95.31 85 VAL A CA 1
ATOM 589 C C . VAL A 1 85 ? 8.557 -6.200 -6.697 1.00 95.31 85 VAL A C 1
ATOM 591 O O . VAL A 1 85 ? 8.992 -5.290 -7.399 1.00 95.31 85 VAL A O 1
ATOM 594 N N . ALA A 1 86 ? 8.033 -7.319 -7.208 1.00 93.94 86 ALA A N 1
ATOM 595 C CA . ALA A 1 86 ? 7.975 -7.586 -8.641 1.00 93.94 86 ALA A CA 1
ATOM 596 C C . ALA A 1 86 ? 6.986 -6.645 -9.340 1.00 93.94 86 ALA A C 1
ATOM 598 O O . ALA A 1 86 ? 7.294 -6.118 -10.407 1.00 93.94 86 ALA A O 1
ATOM 599 N N . ALA A 1 87 ? 5.834 -6.396 -8.713 1.00 93.38 87 ALA A N 1
ATOM 600 C CA . ALA A 1 87 ? 4.834 -5.450 -9.203 1.00 93.38 87 ALA A CA 1
ATOM 601 C C . ALA A 1 87 ? 5.111 -3.992 -8.795 1.00 93.38 87 ALA A C 1
ATOM 603 O O . ALA A 1 87 ? 4.435 -3.093 -9.284 1.00 93.38 87 ALA A O 1
ATOM 604 N N . ARG A 1 88 ? 6.088 -3.751 -7.907 1.00 94.81 88 ARG A N 1
ATOM 605 C CA . ARG A 1 88 ? 6.340 -2.449 -7.261 1.00 94.81 88 ARG A CA 1
ATOM 606 C C . ARG A 1 88 ? 5.056 -1.874 -6.660 1.00 94.81 88 ARG A C 1
ATOM 608 O O . ARG A 1 88 ? 4.656 -0.743 -6.932 1.00 94.81 88 ARG A O 1
ATOM 615 N N . GLU A 1 89 ? 4.421 -2.678 -5.815 1.00 95.12 89 GLU A N 1
ATOM 616 C CA . GLU A 1 89 ? 3.200 -2.322 -5.095 1.00 95.12 89 GLU A CA 1
ATOM 617 C C . GLU A 1 89 ? 3.354 -2.544 -3.592 1.00 95.12 89 GLU A C 1
ATOM 619 O O . GLU A 1 89 ? 3.981 -3.498 -3.133 1.00 95.12 89 GLU A O 1
ATOM 624 N N . ALA A 1 90 ? 2.737 -1.673 -2.801 1.00 96.06 90 ALA A N 1
ATOM 625 C CA . ALA A 1 90 ? 2.589 -1.831 -1.366 1.00 96.06 90 ALA A CA 1
ATOM 626 C C . ALA A 1 90 ? 1.103 -1.854 -1.008 1.00 96.06 90 ALA A C 1
ATOM 628 O O . ALA A 1 90 ? 0.330 -0.969 -1.378 1.00 96.06 90 ALA A O 1
ATOM 629 N N . PHE A 1 91 ? 0.714 -2.877 -0.257 1.00 96.50 91 PHE A N 1
ATOM 630 C CA . PHE A 1 91 ? -0.633 -3.062 0.258 1.00 96.50 91 PHE A CA 1
ATOM 631 C C . PHE A 1 91 ? -0.685 -2.518 1.674 1.00 96.50 91 PHE A C 1
ATOM 633 O O . PHE A 1 91 ? -0.064 -3.060 2.598 1.00 96.50 91 PHE A O 1
ATOM 640 N N . VAL A 1 92 ? -1.451 -1.457 1.855 1.00 96.25 92 VAL A N 1
ATOM 641 C CA . VAL A 1 92 ? -1.583 -0.750 3.119 1.00 96.25 92 VAL A CA 1
ATOM 642 C C . VAL A 1 92 ? -2.999 -0.871 3.663 1.00 96.25 92 VAL A C 1
ATOM 644 O O . VAL A 1 92 ? -3.953 -1.112 2.931 1.00 96.25 92 VAL A O 1
ATOM 647 N N . VAL A 1 93 ? -3.150 -0.693 4.965 1.00 96.88 93 VAL A N 1
ATOM 648 C CA . VAL A 1 93 ? -4.447 -0.526 5.613 1.00 96.88 93 VAL A CA 1
ATOM 649 C C . VAL A 1 93 ? -4.453 0.848 6.249 1.00 96.88 93 VAL A C 1
ATOM 651 O O . VAL A 1 93 ? -3.638 1.141 7.123 1.00 96.88 93 VAL A O 1
ATOM 654 N N . VAL A 1 94 ? -5.371 1.692 5.796 1.00 94.81 94 VAL A N 1
ATOM 655 C CA . VAL A 1 94 ? -5.585 3.015 6.371 1.00 94.81 94 VAL A CA 1
ATOM 656 C C . VAL A 1 94 ? -6.607 2.879 7.487 1.00 94.81 94 VAL A C 1
ATOM 658 O O . VAL A 1 94 ? -7.735 2.427 7.257 1.00 94.81 94 VAL A O 1
ATOM 661 N N . VAL A 1 95 ? -6.224 3.244 8.708 1.00 89.56 95 VAL A N 1
ATOM 662 C CA . VAL A 1 95 ? -7.127 3.161 9.861 1.00 89.56 95 VAL A CA 1
ATOM 663 C C . VAL A 1 95 ? -8.333 4.069 9.614 1.00 89.56 95 VAL A C 1
ATOM 665 O O . VAL A 1 95 ? -8.182 5.245 9.314 1.00 89.56 95 VAL A O 1
ATOM 668 N N . GLY A 1 96 ? -9.538 3.501 9.698 1.00 90.56 96 GLY A N 1
ATOM 669 C CA . GLY A 1 96 ? -10.793 4.208 9.412 1.00 90.56 96 GLY A CA 1
ATOM 670 C C . GLY A 1 96 ? -11.268 4.150 7.952 1.00 90.56 96 GLY A C 1
ATOM 671 O O . GLY A 1 96 ? -12.445 4.396 7.711 1.00 90.56 96 GLY A O 1
ATOM 672 N N . ARG A 1 97 ? -10.416 3.751 6.993 1.00 92.12 97 ARG A N 1
ATOM 673 C CA . ARG A 1 97 ? -10.789 3.576 5.569 1.00 92.12 97 ARG A CA 1
ATOM 674 C C . ARG A 1 97 ? -10.756 2.130 5.085 1.00 92.12 97 ARG A C 1
ATOM 676 O O . ARG A 1 97 ? -11.542 1.766 4.216 1.00 92.12 97 ARG A O 1
ATOM 683 N N . GLY A 1 98 ? -9.864 1.313 5.642 1.00 94.00 98 GLY A N 1
ATOM 684 C CA . GLY A 1 98 ? -9.672 -0.077 5.237 1.00 94.00 98 GLY A CA 1
ATOM 685 C C . GLY A 1 98 ? -8.469 -0.288 4.305 1.00 94.00 98 GLY A C 1
ATOM 686 O O . GLY A 1 98 ? -7.558 0.545 4.270 1.00 94.00 98 GLY A O 1
ATOM 687 N N . PRO A 1 99 ? -8.410 -1.440 3.613 1.00 95.81 99 PRO A N 1
ATOM 688 C CA . PRO A 1 99 ? -7.275 -1.812 2.776 1.00 95.81 99 PRO A CA 1
ATOM 689 C C . PRO A 1 99 ? -7.205 -0.972 1.495 1.00 95.81 99 PRO A C 1
ATOM 691 O O . PRO A 1 99 ? -8.222 -0.676 0.871 1.00 95.81 99 PRO A O 1
ATOM 694 N N . ALA A 1 100 ? -5.988 -0.632 1.090 1.00 95.50 100 ALA A N 1
ATOM 695 C CA . ALA A 1 100 ? -5.666 0.100 -0.124 1.00 95.50 100 ALA A CA 1
ATOM 696 C C . ALA A 1 100 ? -4.308 -0.358 -0.678 1.00 95.50 100 ALA A C 1
ATOM 698 O O . ALA A 1 100 ? -3.524 -1.021 0.002 1.00 95.50 100 ALA A O 1
ATOM 699 N N . SER A 1 101 ? -4.014 0.013 -1.917 1.00 95.25 101 SER A N 1
ATOM 700 C CA . SER A 1 101 ? -2.735 -0.257 -2.574 1.00 95.25 101 SER A CA 1
ATOM 701 C C . SER A 1 101 ? -2.125 1.043 -3.084 1.00 95.25 101 SER A C 1
ATOM 703 O O . SER A 1 101 ? -2.844 1.935 -3.531 1.00 95.25 101 SER A O 1
ATOM 705 N N . VAL A 1 102 ? -0.800 1.141 -3.024 1.00 94.81 102 VAL A N 1
ATOM 706 C CA . VAL A 1 102 ? -0.008 2.229 -3.612 1.00 94.81 102 VAL A CA 1
ATOM 707 C C . VAL A 1 102 ? 1.131 1.630 -4.421 1.00 94.81 102 VAL A C 1
ATOM 709 O O . VAL A 1 102 ? 1.725 0.638 -4.004 1.00 94.81 102 VAL A O 1
ATOM 712 N N . GLY A 1 103 ? 1.442 2.205 -5.576 1.00 93.75 103 GLY A N 1
ATOM 713 C CA . GLY A 1 103 ? 2.459 1.645 -6.467 1.00 93.75 103 GLY A CA 1
ATOM 714 C C . GLY A 1 103 ? 2.261 2.047 -7.916 1.00 93.75 103 GLY A C 1
ATOM 715 O O . GLY A 1 103 ? 1.456 2.930 -8.207 1.00 93.75 103 GLY A O 1
ATOM 716 N N . ASP A 1 104 ? 2.978 1.387 -8.821 1.00 89.31 104 ASP A N 1
ATOM 717 C CA . ASP A 1 104 ? 2.946 1.725 -10.248 1.00 89.31 104 ASP A CA 1
ATOM 718 C C . ASP A 1 104 ? 1.557 1.492 -10.877 1.00 89.31 104 ASP A C 1
ATOM 720 O O . ASP A 1 104 ? 1.085 2.339 -11.636 1.00 89.31 104 ASP A O 1
ATOM 724 N N . SER A 1 105 ? 0.852 0.408 -10.523 1.00 86.75 105 SER A N 1
ATOM 725 C CA . SER A 1 105 ? -0.490 0.133 -11.074 1.00 86.75 105 SER A CA 1
ATOM 726 C C . SER A 1 105 ? -1.620 0.842 -10.323 1.00 86.75 105 SER A C 1
ATOM 728 O O . SER A 1 105 ? -2.639 1.183 -10.921 1.00 86.75 105 SER A O 1
ATOM 730 N N . ALA A 1 106 ? -1.462 1.058 -9.013 1.00 87.12 106 ALA A N 1
ATOM 731 C CA . ALA A 1 106 ? -2.486 1.676 -8.166 1.00 87.12 106 ALA A CA 1
ATOM 732 C C . ALA A 1 106 ? -2.383 3.211 -8.099 1.00 87.12 106 ALA A C 1
ATOM 734 O O . ALA A 1 106 ? -3.358 3.886 -7.766 1.00 87.12 106 ALA A O 1
ATOM 735 N N . GLY A 1 107 ? -1.214 3.773 -8.413 1.00 90.31 107 GLY A N 1
ATOM 736 C CA . GLY A 1 107 ? -0.924 5.194 -8.279 1.00 90.31 107 GLY A CA 1
ATOM 737 C C . GLY A 1 107 ? -0.732 5.640 -6.826 1.00 90.31 107 GLY A C 1
ATOM 738 O O . GLY A 1 107 ? -0.300 4.875 -5.957 1.00 90.31 107 GLY A O 1
ATOM 739 N N . ALA A 1 108 ? -1.020 6.920 -6.577 1.00 91.31 108 ALA A N 1
ATOM 740 C CA . ALA A 1 108 ? -0.963 7.518 -5.248 1.00 91.31 108 ALA A CA 1
ATOM 741 C C . ALA A 1 108 ? -2.326 7.433 -4.544 1.00 91.31 108 ALA A C 1
ATOM 743 O O . ALA A 1 108 ? -3.372 7.660 -5.152 1.00 91.31 108 ALA A O 1
ATOM 744 N N . LEU A 1 109 ? -2.311 7.156 -3.243 1.00 92.81 109 LEU A N 1
ATOM 745 C 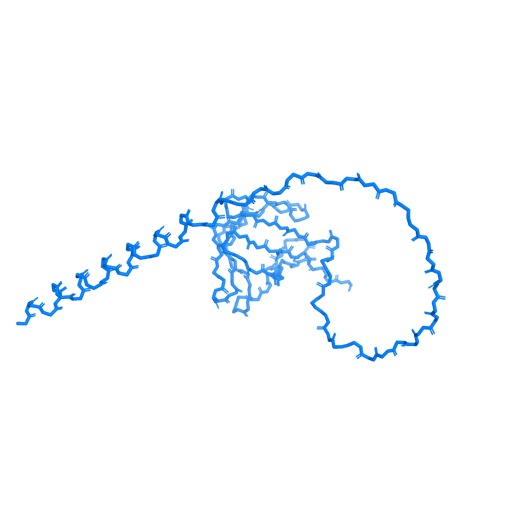CA . LEU A 1 109 ? -3.504 7.069 -2.407 1.00 92.81 109 LEU A CA 1
ATOM 746 C C . LEU A 1 109 ? -3.789 8.424 -1.759 1.00 92.81 109 LEU A C 1
ATOM 748 O O . LEU A 1 109 ? -3.005 8.886 -0.938 1.00 92.81 109 LEU A O 1
ATOM 752 N N . ALA A 1 110 ? -4.919 9.050 -2.085 1.00 92.69 110 ALA A N 1
ATOM 753 C CA . ALA A 1 110 ? -5.323 10.302 -1.445 1.00 92.69 110 ALA A CA 1
ATOM 754 C C . ALA A 1 110 ? -5.500 10.120 0.073 1.00 92.69 110 ALA A C 1
ATOM 756 O O . ALA A 1 110 ? -6.142 9.170 0.512 1.00 92.69 110 ALA A O 1
ATOM 757 N N . LEU A 1 111 ? -4.970 11.042 0.865 1.00 89.94 111 LEU A N 1
ATOM 758 C CA . LEU A 1 111 ? -5.165 11.172 2.308 1.00 89.94 111 LEU A CA 1
ATOM 759 C C . LEU A 1 111 ? -6.250 12.227 2.570 1.00 89.94 111 LEU A C 1
ATOM 761 O O . LEU A 1 111 ? -6.533 13.060 1.707 1.00 89.94 111 LEU A O 1
ATOM 765 N N . ASP A 1 112 ? -6.863 12.200 3.750 1.00 86.44 112 ASP A N 1
ATOM 766 C CA . ASP A 1 112 ? -7.960 13.119 4.087 1.00 86.44 112 ASP A CA 1
ATOM 767 C C . ASP A 1 112 ? -7.496 14.581 4.270 1.00 86.44 112 ASP A C 1
ATOM 769 O O . ASP A 1 112 ? -8.292 15.505 4.129 1.00 86.44 112 ASP A O 1
ATOM 773 N N . ASP A 1 113 ? -6.191 14.810 4.448 1.00 84.06 113 ASP A N 1
ATOM 774 C CA . ASP A 1 113 ? -5.585 16.147 4.576 1.00 84.06 113 ASP A CA 1
ATOM 775 C C . ASP A 1 113 ? -5.338 16.862 3.229 1.00 84.06 113 ASP A C 1
ATOM 777 O O . ASP A 1 113 ? -4.603 17.848 3.172 1.00 84.06 113 ASP A O 1
ATOM 781 N N . GLY A 1 114 ? -5.840 16.325 2.111 1.00 87.31 114 GLY A N 1
ATOM 782 C CA . GLY A 1 114 ? -5.541 16.843 0.765 1.00 87.31 114 GLY A CA 1
ATOM 783 C C . GLY A 1 114 ? -4.136 16.500 0.246 1.00 87.31 114 GLY A C 1
ATOM 784 O O . GLY A 1 114 ? -3.733 16.958 -0.822 1.00 87.31 114 GLY A O 1
ATOM 785 N N . CYS A 1 115 ? -3.392 15.669 0.975 1.00 91.75 115 CYS A N 1
ATOM 786 C CA . CYS A 1 115 ? -2.144 15.070 0.510 1.00 91.75 115 CYS A CA 1
ATOM 787 C C . CYS A 1 115 ? -2.404 13.700 -0.127 1.00 91.75 115 CYS A C 1
ATOM 789 O O . CYS A 1 115 ? -3.501 13.159 -0.046 1.00 91.75 115 CYS A O 1
ATOM 791 N N . ALA A 1 116 ? -1.391 13.102 -0.738 1.00 92.62 116 ALA A N 1
ATOM 792 C CA . ALA A 1 116 ? -1.433 11.751 -1.271 1.00 92.62 116 ALA A CA 1
ATOM 793 C C . ALA A 1 116 ? -0.208 10.959 -0.810 1.00 92.62 116 ALA A C 1
ATOM 795 O O . ALA A 1 116 ? 0.894 11.492 -0.703 1.00 92.62 116 ALA A O 1
ATOM 796 N N . LEU A 1 117 ? -0.403 9.677 -0.538 1.00 93.00 117 LEU A N 1
ATOM 797 C CA . LEU A 1 117 ? 0.642 8.728 -0.207 1.00 93.00 117 LEU A CA 1
ATOM 798 C C . LEU A 1 117 ? 1.117 8.042 -1.487 1.00 93.00 117 LEU A C 1
ATOM 800 O O . LEU A 1 117 ? 0.309 7.479 -2.228 1.00 93.00 117 LEU A O 1
ATOM 804 N N . ARG A 1 118 ? 2.421 8.065 -1.750 1.00 94.50 118 ARG A N 1
ATOM 805 C CA . ARG A 1 118 ? 3.025 7.438 -2.927 1.00 94.50 118 ARG A CA 1
ATOM 806 C C . ARG A 1 118 ? 4.099 6.448 -2.509 1.00 94.50 118 ARG A C 1
ATOM 808 O O . ARG A 1 118 ? 4.856 6.700 -1.577 1.00 94.50 118 ARG A O 1
ATOM 815 N N . LEU A 1 119 ? 4.188 5.342 -3.236 1.00 94.94 119 LEU A N 1
ATOM 816 C CA . LEU A 1 119 ? 5.309 4.422 -3.120 1.00 94.94 119 LEU A CA 1
ATOM 817 C C . LEU A 1 119 ? 6.534 5.007 -3.833 1.00 94.94 119 LEU A C 1
ATOM 819 O O . LEU A 1 119 ? 6.467 5.327 -5.018 1.00 94.94 119 LEU A O 1
ATOM 823 N N . VAL A 1 120 ? 7.637 5.155 -3.107 1.00 94.44 120 VAL A N 1
ATOM 824 C CA . VAL A 1 120 ? 8.943 5.555 -3.655 1.00 94.44 120 VAL A CA 1
ATOM 825 C C . VAL A 1 120 ? 9.743 4.314 -4.030 1.00 94.44 120 VAL A C 1
ATOM 827 O O . VAL A 1 120 ? 10.288 4.220 -5.129 1.00 94.44 120 VAL A O 1
ATOM 830 N N . GLU A 1 121 ? 9.783 3.338 -3.125 1.00 93.81 121 GLU A N 1
ATOM 831 C CA . GLU A 1 121 ? 10.573 2.123 -3.293 1.00 93.81 121 GLU A CA 1
ATOM 832 C C . GLU A 1 121 ? 9.888 0.932 -2.615 1.00 93.81 121 GLU A C 1
ATOM 834 O O . GLU A 1 121 ? 9.385 1.052 -1.500 1.00 93.81 121 GLU A O 1
ATOM 839 N N . ALA A 1 122 ? 9.898 -0.227 -3.272 1.00 94.38 122 ALA A N 1
ATOM 840 C CA . ALA A 1 122 ? 9.482 -1.505 -2.700 1.00 94.38 122 ALA A CA 1
ATOM 841 C C . ALA A 1 122 ? 10.705 -2.413 -2.534 1.00 94.38 122 ALA A C 1
ATOM 843 O O . ALA A 1 122 ? 11.500 -2.569 -3.460 1.00 94.38 122 ALA A O 1
ATOM 844 N N . ARG A 1 123 ? 10.833 -3.030 -1.360 1.00 94.81 123 ARG A N 1
ATOM 845 C CA . ARG A 1 123 ? 11.863 -4.009 -0.987 1.00 94.81 123 ARG A CA 1
ATOM 846 C C . ARG A 1 123 ? 11.191 -5.253 -0.404 1.00 94.81 123 ARG A C 1
ATOM 848 O O . ARG A 1 123 ? 10.002 -5.229 -0.107 1.00 94.81 123 ARG A O 1
ATOM 855 N N . ASP A 1 124 ? 11.958 -6.328 -0.211 1.00 92.12 124 ASP A N 1
ATOM 856 C CA . ASP A 1 124 ? 11.447 -7.667 0.146 1.00 92.12 124 ASP A CA 1
ATOM 857 C C . ASP A 1 124 ? 10.361 -7.660 1.240 1.00 92.12 124 ASP A C 1
ATOM 859 O O . ASP A 1 124 ? 9.282 -8.226 1.068 1.00 92.12 124 ASP A O 1
ATOM 863 N N . ARG A 1 125 ? 10.608 -6.945 2.347 1.00 93.62 125 ARG A N 1
ATOM 864 C CA . ARG A 1 125 ? 9.643 -6.770 3.449 1.00 93.62 125 ARG A CA 1
ATOM 865 C C . ARG A 1 125 ? 9.473 -5.330 3.897 1.00 93.62 125 ARG A C 1
ATOM 867 O O . ARG A 1 125 ? 9.022 -5.097 5.018 1.00 93.62 125 ARG A O 1
ATOM 874 N N . SER A 1 126 ? 9.843 -4.367 3.067 1.00 95.81 126 SER A N 1
ATOM 875 C CA . SER A 1 126 ? 9.706 -2.958 3.415 1.00 95.81 126 SER A CA 1
ATOM 876 C C . SER A 1 126 ? 9.353 -2.099 2.214 1.00 95.81 126 SER A C 1
ATOM 878 O O . SER A 1 126 ? 9.634 -2.447 1.073 1.00 95.81 126 SER A O 1
ATOM 880 N N . ALA A 1 127 ? 8.699 -0.978 2.478 1.00 96.19 127 ALA A N 1
ATOM 881 C CA . ALA A 1 127 ? 8.330 0.011 1.485 1.00 96.19 127 ALA A CA 1
ATOM 882 C C . ALA A 1 127 ? 8.770 1.391 1.967 1.00 96.19 127 ALA A C 1
ATOM 884 O O . ALA A 1 127 ? 8.594 1.730 3.139 1.00 96.19 127 ALA A O 1
ATOM 885 N N . VAL A 1 128 ? 9.327 2.184 1.061 1.00 95.75 128 VAL A N 1
ATOM 886 C CA . VAL A 1 128 ? 9.573 3.608 1.271 1.00 95.75 128 VAL A CA 1
ATOM 887 C C . VAL A 1 128 ? 8.365 4.348 0.719 1.00 95.75 128 VAL A C 1
ATOM 889 O O . VAL A 1 128 ? 8.076 4.268 -0.477 1.00 95.75 128 VAL A O 1
ATOM 892 N N . LEU A 1 129 ? 7.631 5.023 1.595 1.00 94.69 129 LEU A N 1
ATOM 893 C CA . LEU A 1 129 ? 6.425 5.771 1.261 1.00 94.69 129 LEU A CA 1
ATOM 894 C C . LEU A 1 129 ? 6.681 7.262 1.459 1.00 94.69 129 LEU A C 1
ATOM 896 O O . LEU A 1 129 ? 7.223 7.659 2.486 1.00 94.69 129 LEU A O 1
ATOM 900 N N . ALA A 1 130 ? 6.237 8.072 0.505 1.00 92.69 130 ALA A N 1
ATOM 901 C CA . ALA A 1 130 ? 6.302 9.525 0.569 1.00 92.69 130 ALA A CA 1
ATOM 902 C C . ALA A 1 130 ? 4.902 10.114 0.699 1.00 92.69 130 ALA A C 1
ATOM 904 O O . ALA A 1 130 ? 3.968 9.678 0.013 1.00 92.69 130 ALA A O 1
ATOM 905 N N . ARG A 1 131 ? 4.766 11.161 1.513 1.00 91.81 131 ARG A N 1
ATOM 906 C CA . ARG A 1 131 ? 3.583 12.028 1.506 1.00 91.81 131 ARG A CA 1
ATOM 907 C C . ARG A 1 131 ? 3.820 13.186 0.540 1.00 91.81 131 ARG A C 1
ATOM 909 O O . ARG A 1 131 ? 4.794 13.914 0.664 1.00 91.81 131 ARG A O 1
ATOM 916 N N . VAL A 1 132 ? 2.918 13.370 -0.417 1.00 90.75 132 VAL A N 1
ATOM 917 C CA . VAL A 1 132 ? 2.973 14.436 -1.424 1.00 90.75 132 VAL A CA 1
ATOM 918 C C . VAL A 1 132 ? 1.722 15.292 -1.292 1.00 90.75 132 VAL A C 1
ATOM 920 O O . VAL A 1 132 ? 0.617 14.801 -1.495 1.00 90.75 132 VAL A O 1
ATOM 923 N N . CYS A 1 133 ? 1.873 16.566 -0.951 1.00 89.50 133 CYS A N 1
ATOM 924 C CA . CYS A 1 133 ? 0.759 17.508 -0.851 1.00 89.50 133 CYS A CA 1
ATOM 925 C C . CYS A 1 133 ? 0.772 18.442 -2.066 1.00 89.50 133 CYS A C 1
ATOM 927 O O . CYS A 1 133 ? 1.848 18.858 -2.501 1.00 89.50 133 CYS A O 1
ATOM 929 N N . ALA A 1 134 ? -0.399 18.754 -2.629 1.00 77.88 134 ALA A N 1
ATOM 930 C CA . ALA A 1 134 ? -0.495 19.811 -3.631 1.00 77.88 134 ALA A CA 1
ATOM 931 C C . ALA A 1 134 ? -0.129 21.140 -2.951 1.00 77.88 134 ALA A C 1
ATOM 933 O O . ALA A 1 134 ? -0.775 21.519 -1.974 1.00 77.88 134 ALA A O 1
ATOM 934 N N . GLN A 1 135 ? 0.954 21.770 -3.410 1.00 58.19 135 GLN A N 1
ATOM 935 C CA . GLN A 1 135 ? 1.363 23.106 -2.968 1.00 58.19 135 GLN A CA 1
ATOM 936 C C . GLN A 1 135 ? 0.520 24.180 -3.649 1.00 58.19 135 GLN A C 1
ATOM 938 O O . GLN A 1 135 ? 0.205 23.999 -4.849 1.00 58.19 135 GLN A O 1
#

Foldseek 3Di:
DPVVVVVVVVVVVVVVVVVVVVVVPPPPDDDDDDDDDDDDDDDDDDDDDDDDDDQDDDDPQKDKDFAQDWDDDPNWIKHFPDFDQVQQKTWIQIVPPGIDMAGDVRHWDQDPVQWTKHWSHTDPGMTTIGIGHDD

Radius of gyration: 23.12 Å; chains: 1; bounding box: 58×64×31 Å

pLDDT: mean 78.45, std 19.18, range [43.12, 96.88]